Protein AF-A0A2K1ERD3-F1 (afdb_monomer)

Foldseek 3Di:
DQPDDPQQDAQLVVDDPVVVVVLVVVCVVCVPDPVSVLVNVSNRHGLQRDDPVNLLVCLVVVHPVLSSLVSLLVVCVVVVHQFDDVDQSLSSLQSVLVDDLVSLLSCLVSLVVNLCSCPVVVCLVVCVVGDDPVSSVSSVVSNVSSVVSSVDDD

pLDDT: mean 92.22, std 9.51, range [34.19, 97.94]

Radius of gyration: 16.67 Å; Cα contacts (8 Å, |Δi|>4): 135; chains: 1; bounding box: 36×40×40 Å

Secondary structure (DSSP, 8-state):
------TTSBGGGGS-HHHHHHHHHHHHH-TT-HHHHHHHHHHHSBGGG--HHHHHHHHHTTSSHHHHHHHHHHHHHHHT----SSS-HHHHHHHHHHS-HHHHHHTHHHHHHHHHHHHHTTTTTT-TTT--HHHHHHHHHHHHHHHHHHHS--

Sequence (154 aa):
MLNVFDRTKKLSLFITKEAYEEAVQNAIDNPNSPLVKWYLDILDKTLENLENFDLIRCIRQNIFVEMVVFEIIQRILKDNNPFFAEIDTVELTEKLSSVDHKILEANKESLIKIISLIIDNDLINKSDIWLYEDEKDEYRTYINKINRKLKVGY

Nearest PDB structures (foldseek):
  4h6y-assembly2_B  TM=2.711E-01  e=9.391E+00  Homo sapiens

Solvent-accessible surface area (backbone atoms only — not comparable to full-atom values): 8883 Å² total; per-residue (Å²): 131,75,85,75,74,69,45,83,45,38,46,53,78,78,50,54,70,66,60,50,52,50,53,53,50,51,31,69,78,37,76,81,40,69,66,48,52,49,52,58,53,51,32,72,29,22,62,76,69,51,49,70,63,52,45,50,47,27,53,77,70,70,41,65,44,66,60,39,54,51,47,53,52,52,51,27,63,72,68,74,40,93,71,51,90,90,42,64,44,50,60,49,40,46,52,60,43,66,53,59,60,69,60,52,55,67,42,37,73,63,50,52,53,52,51,47,55,39,61,80,66,45,40,66,84,70,26,74,93,79,40,56,82,74,47,39,57,53,39,51,52,25,54,50,47,40,53,47,51,66,71,54,81,125

Mean predicted aligned error: 4.04 Å

Structure (mmCIF, N/CA/C/O backbone):
data_AF-A0A2K1ERD3-F1
#
_entry.id   AF-A0A2K1ERD3-F1
#
loop_
_atom_site.group_PDB
_atom_site.id
_atom_site.type_symbol
_atom_site.label_atom_id
_atom_site.label_alt_id
_atom_site.label_comp_id
_atom_site.label_asym_id
_atom_site.label_entity_id
_atom_site.label_seq_id
_atom_site.pdbx_PDB_ins_code
_atom_site.Cartn_x
_atom_site.Cartn_y
_atom_site.Cartn_z
_atom_site.occupancy
_atom_site.B_iso_or_equiv
_atom_site.auth_seq_id
_atom_site.auth_comp_id
_atom_site.auth_asym_id
_atom_site.auth_atom_id
_atom_site.pdbx_PDB_model_num
ATOM 1 N N . MET A 1 1 ? 0.664 21.382 -4.407 1.00 34.19 1 MET A N 1
ATOM 2 C CA . MET A 1 1 ? 0.067 20.845 -5.646 1.00 34.19 1 MET A CA 1
ATOM 3 C C . MET A 1 1 ? 0.051 19.336 -5.458 1.00 34.19 1 MET A C 1
ATOM 5 O O . MET A 1 1 ? 1.127 18.775 -5.309 1.00 34.19 1 MET A O 1
ATOM 9 N N . LEU A 1 2 ? -1.122 18.716 -5.281 1.00 45.66 2 LEU A N 1
ATOM 10 C CA . LEU A 1 2 ? -1.229 17.254 -5.177 1.00 45.66 2 LEU A CA 1
ATOM 11 C C . LEU A 1 2 ? -0.737 16.677 -6.508 1.00 45.66 2 LEU A C 1
ATOM 13 O O . LEU A 1 2 ? -1.332 16.974 -7.543 1.00 45.66 2 LEU A O 1
ATOM 17 N N . ASN A 1 3 ? 0.357 15.917 -6.500 1.00 53.78 3 ASN A N 1
ATOM 18 C CA . ASN A 1 3 ? 0.754 15.136 -7.667 1.00 53.78 3 ASN A CA 1
ATOM 19 C C . ASN A 1 3 ? -0.296 14.038 -7.844 1.00 53.78 3 ASN A C 1
ATOM 21 O O . ASN A 1 3 ? -0.229 12.986 -7.218 1.00 53.78 3 ASN A O 1
ATOM 25 N N . VAL A 1 4 ? -1.322 14.323 -8.641 1.00 73.56 4 VAL A N 1
ATOM 26 C CA . VAL A 1 4 ? -2.315 13.326 -9.025 1.00 73.56 4 VAL A CA 1
ATOM 27 C C . VAL A 1 4 ? -1.657 12.455 -10.084 1.00 73.56 4 VAL A C 1
ATOM 29 O O . VAL A 1 4 ? -1.431 12.902 -11.209 1.00 73.56 4 VAL A O 1
ATOM 32 N N . PHE A 1 5 ? -1.297 11.229 -9.713 1.00 85.56 5 PHE A N 1
ATOM 33 C CA . PHE A 1 5 ? -0.809 10.255 -10.680 1.00 85.56 5 PHE A CA 1
ATOM 34 C C . PHE A 1 5 ? -1.940 9.879 -11.640 1.00 85.56 5 PHE A C 1
ATOM 36 O O . PHE A 1 5 ? -3.079 9.662 -11.223 1.00 85.56 5 PHE A O 1
ATOM 43 N N . ASP A 1 6 ? -1.625 9.788 -12.930 1.00 89.38 6 ASP A N 1
ATOM 44 C CA . ASP A 1 6 ? -2.554 9.248 -13.918 1.00 89.38 6 ASP A CA 1
ATOM 45 C C . ASP A 1 6 ? -2.655 7.733 -13.727 1.00 89.38 6 ASP A C 1
ATOM 47 O O . ASP A 1 6 ? -1.763 6.972 -14.109 1.00 89.38 6 ASP A O 1
ATOM 51 N N . ARG A 1 7 ? -3.754 7.311 -13.102 1.00 93.12 7 ARG A N 1
ATOM 52 C CA . ARG A 1 7 ? -3.983 5.926 -12.675 1.00 93.12 7 ARG A CA 1
ATOM 53 C C . ARG A 1 7 ? -4.192 4.960 -13.836 1.00 93.12 7 ARG A C 1
ATOM 55 O O . ARG A 1 7 ? -4.106 3.756 -13.621 1.00 93.12 7 ARG A O 1
ATOM 62 N N . THR A 1 8 ? -4.432 5.487 -15.036 1.00 93.31 8 THR A N 1
ATOM 63 C CA . THR A 1 8 ? -4.726 4.720 -16.255 1.00 93.31 8 THR A CA 1
ATOM 64 C C . THR A 1 8 ? -3.481 4.446 -17.099 1.00 93.31 8 THR A C 1
ATOM 66 O O . THR A 1 8 ? -3.524 3.670 -18.053 1.00 93.31 8 THR A O 1
ATOM 69 N N . LYS A 1 9 ? -2.340 5.056 -16.754 1.00 94.50 9 LYS A N 1
ATOM 70 C CA . LYS A 1 9 ? -1.064 4.799 -17.428 1.00 94.50 9 LYS A CA 1
ATOM 71 C C . LYS A 1 9 ? -0.382 3.564 -16.860 1.00 94.50 9 LYS A C 1
ATOM 73 O O . LYS A 1 9 ? -0.388 3.336 -15.651 1.00 94.50 9 LYS A O 1
ATOM 78 N N . LYS A 1 10 ? 0.246 2.793 -17.751 1.00 96.62 10 LYS A N 1
ATOM 79 C CA . LYS A 1 10 ? 1.079 1.648 -17.372 1.00 96.62 10 LYS A CA 1
ATOM 80 C C . LYS A 1 10 ? 2.274 2.105 -16.540 1.00 96.62 10 LYS A C 1
ATOM 82 O O . LYS A 1 10 ? 2.858 3.146 -16.845 1.00 96.62 10 LYS A O 1
ATOM 87 N N . LEU A 1 11 ? 2.675 1.311 -15.548 1.00 96.38 11 LEU A N 1
ATOM 88 C CA . LEU A 1 11 ? 3.823 1.619 -14.687 1.00 96.38 11 LEU A CA 1
ATOM 89 C C . LEU A 1 11 ? 5.137 1.758 -15.469 1.00 96.38 11 LEU A C 1
ATOM 91 O O . LEU A 1 11 ? 5.965 2.600 -15.129 1.00 96.38 11 LEU A O 1
ATOM 95 N N . SER A 1 12 ? 5.296 1.016 -16.567 1.00 96.19 12 SER A N 1
ATOM 96 C CA . SER A 1 12 ? 6.426 1.160 -17.498 1.00 96.19 12 SER A CA 1
ATOM 97 C C . SER A 1 12 ? 6.606 2.576 -18.061 1.00 96.19 12 SER A C 1
ATOM 99 O O . SER A 1 12 ? 7.723 2.946 -18.406 1.00 96.19 12 SER A O 1
ATOM 101 N N . LEU A 1 13 ? 5.552 3.401 -18.113 1.00 95.62 13 LEU A N 1
ATOM 102 C CA . LEU A 1 13 ? 5.643 4.794 -18.574 1.00 95.62 13 LEU A CA 1
ATOM 103 C C . LEU A 1 13 ? 6.205 5.757 -17.516 1.00 95.62 13 LEU A C 1
ATOM 105 O O . LEU A 1 13 ? 6.446 6.923 -17.825 1.00 95.62 13 LEU A O 1
ATOM 109 N N . PHE A 1 14 ? 6.390 5.291 -16.280 1.00 94.31 14 PHE A N 1
ATOM 110 C CA . PHE A 1 14 ? 6.931 6.076 -15.167 1.00 94.31 14 PHE A CA 1
ATOM 111 C C . PHE A 1 14 ? 8.400 5.756 -14.870 1.00 94.31 14 PHE A C 1
ATOM 113 O O . PHE A 1 14 ? 8.972 6.321 -13.939 1.00 94.31 14 PHE A O 1
ATOM 120 N N . ILE A 1 15 ? 9.020 4.874 -15.656 1.00 95.06 15 ILE A N 1
ATOM 121 C CA . ILE A 1 15 ? 10.450 4.567 -15.582 1.00 95.06 15 ILE A CA 1
ATOM 122 C C . ILE A 1 15 ? 11.148 4.985 -16.875 1.00 95.06 15 ILE A C 1
ATOM 124 O O . ILE A 1 15 ? 10.507 5.218 -17.901 1.00 95.06 15 ILE A O 1
ATOM 128 N N . THR A 1 16 ? 12.473 5.111 -16.830 1.00 96.94 16 THR A N 1
ATOM 129 C CA . THR A 1 16 ? 13.240 5.406 -18.041 1.00 96.94 16 THR A CA 1
ATOM 130 C C . THR A 1 16 ? 13.285 4.189 -18.958 1.00 96.94 16 THR A C 1
ATOM 132 O O . THR A 1 16 ? 13.090 3.048 -18.527 1.00 96.94 16 THR A O 1
ATOM 135 N N . LYS A 1 17 ? 13.578 4.430 -20.237 1.00 96.31 17 LYS A N 1
ATOM 136 C CA . LYS A 1 17 ? 13.763 3.354 -21.210 1.00 96.31 17 LYS A CA 1
ATOM 137 C C . LYS A 1 17 ? 14.877 2.401 -20.768 1.00 96.31 17 LYS A C 1
ATOM 139 O O . LYS A 1 17 ? 14.701 1.193 -20.849 1.00 96.31 17 LYS A O 1
ATOM 144 N N . GLU A 1 18 ? 15.972 2.942 -20.244 1.00 97.62 18 GLU A N 1
ATOM 145 C CA . GLU A 1 18 ? 17.118 2.171 -19.761 1.00 97.62 18 GLU A CA 1
ATOM 146 C C . GLU A 1 18 ? 16.726 1.268 -18.583 1.00 97.62 18 GLU A C 1
ATOM 148 O O . GLU A 1 18 ? 17.063 0.089 -18.579 1.00 97.62 18 GLU A O 1
ATOM 153 N N . ALA A 1 19 ? 15.948 1.783 -17.622 1.00 96.44 19 ALA A N 1
ATOM 154 C CA . ALA A 1 19 ? 15.460 0.99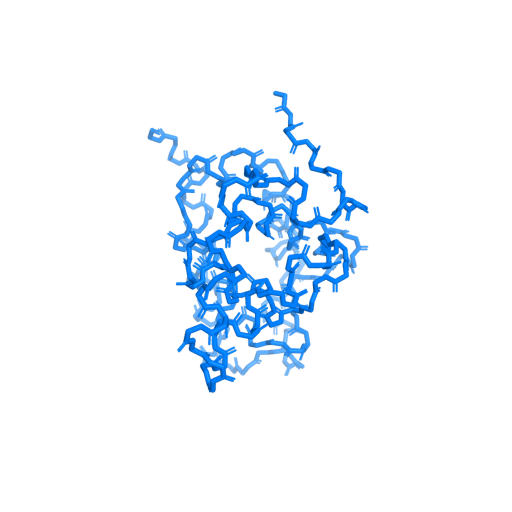4 -16.490 1.00 96.44 19 ALA A CA 1
ATOM 155 C C . ALA A 1 19 ? 14.501 -0.126 -16.932 1.00 96.44 19 ALA A C 1
ATOM 157 O O . ALA A 1 19 ? 14.496 -1.213 -16.352 1.00 96.44 19 ALA A O 1
ATOM 158 N N . TYR A 1 20 ? 13.689 0.122 -17.964 1.00 96.62 20 TYR A N 1
ATOM 159 C CA . TYR A 1 20 ? 12.835 -0.909 -18.552 1.00 96.62 20 TYR A CA 1
ATOM 160 C C . TYR A 1 20 ? 13.663 -1.994 -19.256 1.00 96.62 20 TYR A C 1
ATOM 162 O O . TYR A 1 20 ? 13.429 -3.181 -19.041 1.00 96.62 20 TYR A O 1
ATOM 170 N N . GLU A 1 21 ? 14.651 -1.605 -20.063 1.00 97.19 21 GLU A N 1
ATOM 171 C CA . GLU A 1 21 ? 15.556 -2.540 -20.744 1.00 97.19 21 GLU A CA 1
ATOM 172 C C . GLU A 1 21 ? 16.351 -3.391 -19.741 1.00 97.19 21 GLU A C 1
ATOM 174 O O . GLU A 1 21 ? 16.463 -4.604 -19.923 1.00 97.19 21 GLU A O 1
ATOM 179 N N . GLU A 1 22 ? 16.816 -2.798 -18.639 1.00 97.12 22 GLU A N 1
ATOM 180 C CA . GLU A 1 22 ? 17.463 -3.518 -17.537 1.00 97.12 22 GLU A CA 1
ATOM 181 C C . GLU A 1 22 ? 16.515 -4.532 -16.878 1.00 97.12 22 GLU A C 1
ATOM 183 O O . GLU A 1 22 ? 16.899 -5.678 -16.639 1.00 97.12 22 GLU A O 1
ATOM 188 N N . ALA A 1 23 ? 15.257 -4.152 -16.630 1.00 95.94 23 ALA A N 1
ATOM 189 C CA . ALA A 1 23 ? 14.252 -5.057 -16.074 1.00 95.94 23 ALA A CA 1
ATOM 190 C C . ALA A 1 23 ? 14.005 -6.272 -16.984 1.00 95.94 23 ALA A C 1
ATOM 192 O O . ALA A 1 23 ? 13.906 -7.405 -16.502 1.00 95.94 23 ALA A O 1
ATOM 193 N N . VAL A 1 24 ? 13.936 -6.041 -18.300 1.00 97.00 24 VAL A N 1
ATOM 194 C CA . VAL A 1 24 ? 13.778 -7.098 -19.307 1.00 97.00 24 VAL A CA 1
ATOM 195 C C . VAL A 1 24 ? 15.008 -8.003 -19.338 1.00 97.00 24 VAL A C 1
ATOM 197 O O . VAL A 1 24 ? 14.857 -9.224 -19.291 1.00 97.00 24 VAL A O 1
ATOM 200 N N . GLN A 1 25 ? 16.217 -7.435 -19.356 1.00 97.69 25 GLN A N 1
ATOM 201 C CA . GLN A 1 25 ? 17.452 -8.221 -19.352 1.00 97.69 25 GLN A CA 1
ATOM 202 C C . GLN A 1 25 ? 17.570 -9.073 -18.082 1.00 97.69 25 GLN A C 1
ATOM 204 O O . GLN A 1 25 ? 17.848 -10.267 -18.163 1.00 97.69 25 GLN A O 1
ATOM 209 N N . ASN A 1 26 ? 17.248 -8.508 -16.917 1.00 96.56 26 ASN A N 1
ATOM 210 C CA . ASN A 1 26 ? 17.243 -9.242 -15.655 1.00 96.56 26 ASN A CA 1
ATOM 211 C C . ASN A 1 26 ? 16.270 -10.436 -15.683 1.00 96.56 26 ASN A C 1
ATOM 213 O O . ASN A 1 26 ? 16.566 -11.493 -15.130 1.00 96.56 26 ASN A O 1
ATOM 217 N N . ALA A 1 27 ? 15.121 -10.306 -16.352 1.00 96.00 27 ALA A N 1
ATOM 218 C CA . ALA A 1 27 ? 14.178 -11.412 -16.518 1.00 96.00 27 ALA A CA 1
ATOM 219 C C . ALA A 1 27 ? 14.674 -12.508 -17.461 1.00 96.00 27 ALA A C 1
ATOM 221 O O . ALA A 1 27 ? 14.383 -13.681 -17.223 1.00 96.00 27 ALA A O 1
ATOM 222 N N . ILE A 1 28 ? 15.430 -12.137 -18.497 1.00 96.69 28 ILE A N 1
ATOM 223 C CA . ILE A 1 28 ? 16.104 -13.088 -19.388 1.00 96.69 28 ILE A CA 1
ATOM 224 C C . ILE A 1 28 ? 17.180 -13.859 -18.618 1.00 96.69 28 ILE A C 1
ATOM 226 O O . ILE A 1 28 ? 17.242 -15.083 -18.727 1.00 96.69 28 ILE A O 1
ATOM 230 N N . ASP A 1 29 ? 17.979 -13.162 -17.809 1.00 97.94 29 ASP A N 1
ATOM 231 C CA . ASP A 1 29 ? 19.079 -13.756 -17.043 1.00 97.94 29 ASP A CA 1
ATOM 232 C C . ASP A 1 29 ? 18.574 -14.595 -15.855 1.00 97.94 29 ASP A C 1
ATOM 234 O O . ASP A 1 29 ? 19.190 -15.592 -15.476 1.00 97.94 29 ASP A O 1
ATOM 238 N N . ASN A 1 30 ? 17.416 -14.233 -15.289 1.00 96.81 30 ASN A N 1
ATOM 239 C CA . ASN A 1 30 ? 16.819 -14.876 -14.116 1.00 96.81 30 ASN A CA 1
ATOM 240 C C . ASN A 1 30 ? 15.393 -15.396 -14.389 1.00 96.81 30 ASN A C 1
ATOM 242 O O . ASN A 1 30 ? 14.454 -15.056 -13.654 1.00 96.81 30 ASN A O 1
ATOM 246 N N . PRO A 1 31 ? 15.197 -16.298 -15.370 1.00 94.31 31 PRO A N 1
ATOM 247 C CA . PRO A 1 31 ? 13.873 -16.689 -15.862 1.00 94.31 31 PRO A CA 1
ATOM 248 C C . PRO A 1 31 ? 13.059 -17.501 -14.849 1.00 94.31 31 PRO A C 1
ATOM 250 O O . P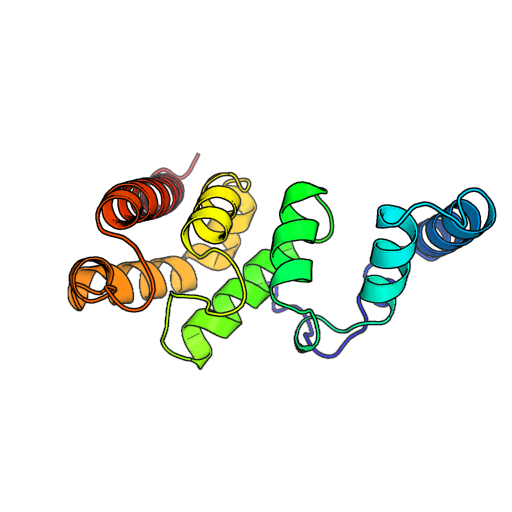RO A 1 31 ? 11.868 -17.734 -15.046 1.00 94.31 31 PRO A O 1
ATOM 253 N N . ASN A 1 32 ? 13.674 -17.954 -13.757 1.00 96.19 32 ASN A N 1
ATOM 254 C CA . ASN A 1 32 ? 13.004 -18.695 -12.691 1.00 96.19 32 ASN A CA 1
ATOM 255 C C . ASN A 1 32 ? 12.732 -17.848 -11.445 1.00 96.19 32 ASN A C 1
ATOM 257 O O . ASN A 1 32 ? 12.086 -18.346 -10.529 1.00 96.19 32 ASN A O 1
ATOM 261 N N . SER A 1 33 ? 13.172 -16.585 -11.404 1.00 97.12 33 SER A N 1
ATOM 262 C CA . SER A 1 33 ? 12.948 -15.714 -10.249 1.00 97.12 33 SER A CA 1
ATOM 263 C C . SER A 1 33 ? 11.496 -15.218 -10.209 1.00 97.12 33 SER A C 1
ATOM 265 O O . SER A 1 33 ? 11.084 -14.457 -11.092 1.00 97.12 33 SER A O 1
ATOM 267 N N . PRO A 1 34 ? 10.698 -15.583 -9.183 1.00 96.38 34 PRO A N 1
ATOM 268 C CA . PRO A 1 34 ? 9.314 -15.122 -9.077 1.00 96.38 34 PRO A CA 1
ATOM 269 C C . PRO A 1 34 ? 9.207 -13.607 -8.886 1.00 96.38 34 PRO A C 1
ATOM 271 O O . PRO A 1 34 ? 8.227 -13.003 -9.308 1.00 96.38 34 PRO A O 1
ATOM 274 N N . LEU A 1 35 ? 10.201 -12.984 -8.241 1.00 96.38 35 LEU A N 1
ATOM 275 C CA . LEU A 1 35 ? 10.229 -11.535 -8.034 1.00 96.38 35 LEU A CA 1
ATOM 276 C C . LEU A 1 35 ? 10.474 -10.784 -9.343 1.00 96.38 35 LEU A C 1
ATOM 278 O O . LEU A 1 35 ? 9.815 -9.780 -9.589 1.00 96.38 35 LEU A O 1
ATOM 282 N N . VAL A 1 36 ? 11.366 -11.292 -10.193 1.00 96.44 36 VAL A N 1
ATOM 283 C CA . VAL A 1 36 ? 11.654 -10.664 -11.488 1.00 96.44 36 VAL A CA 1
ATOM 284 C C . VAL A 1 36 ? 10.467 -10.812 -12.442 1.00 96.44 36 VAL A C 1
ATOM 286 O O . VAL A 1 36 ? 10.073 -9.840 -13.079 1.00 96.44 36 VAL A O 1
ATOM 289 N N . LYS A 1 37 ? 9.826 -11.991 -12.469 1.00 96.38 37 LYS A N 1
ATOM 290 C CA . LYS A 1 37 ? 8.572 -12.204 -13.215 1.00 96.38 37 LYS A CA 1
ATOM 291 C C . LYS A 1 37 ? 7.467 -11.253 -12.769 1.00 96.38 37 LYS A C 1
ATOM 293 O O . LYS A 1 37 ? 6.832 -10.627 -13.606 1.00 96.38 37 LYS A O 1
ATOM 298 N N . TRP A 1 38 ? 7.268 -11.140 -11.457 1.00 97.69 38 TRP A N 1
ATOM 299 C CA . TRP A 1 38 ? 6.287 -10.224 -10.882 1.00 97.69 38 TRP A CA 1
ATOM 300 C C . TRP A 1 38 ? 6.578 -8.765 -11.243 1.00 97.69 38 TRP A C 1
ATOM 302 O O . TRP A 1 38 ? 5.663 -8.037 -11.604 1.00 97.69 38 TRP A O 1
ATOM 312 N N . TYR A 1 39 ? 7.844 -8.341 -11.187 1.00 97.69 39 TYR A N 1
ATOM 313 C CA . TYR A 1 39 ? 8.197 -6.966 -11.522 1.00 97.69 39 TYR A CA 1
ATOM 314 C C . TYR A 1 39 ? 7.849 -6.630 -12.978 1.00 97.69 39 TYR A C 1
ATOM 316 O O . TYR A 1 39 ? 7.233 -5.600 -13.231 1.00 97.69 39 TYR A O 1
ATOM 324 N N . LEU A 1 40 ? 8.156 -7.517 -13.932 1.00 96.56 40 LEU A N 1
ATOM 325 C CA . LEU A 1 40 ? 7.746 -7.315 -15.326 1.00 96.56 40 LEU A CA 1
ATOM 326 C C . LEU A 1 40 ? 6.225 -7.310 -15.513 1.00 96.56 40 LEU A C 1
ATOM 328 O O . LEU A 1 40 ? 5.724 -6.512 -16.301 1.00 96.56 40 LEU A O 1
ATO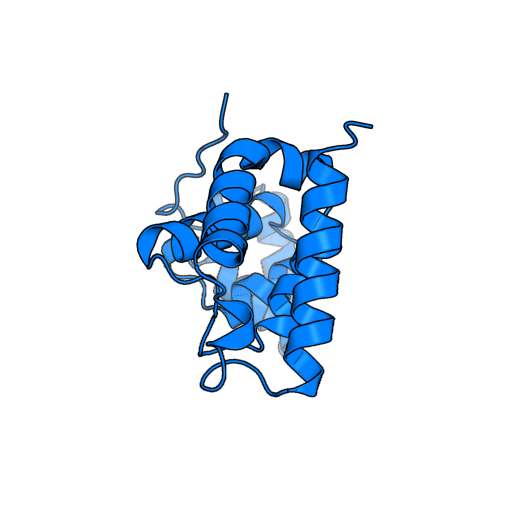M 332 N N . ASP A 1 41 ? 5.503 -8.166 -14.789 1.00 97.12 41 ASP A N 1
ATOM 333 C CA . ASP A 1 41 ? 4.039 -8.213 -14.832 1.00 97.12 41 ASP A CA 1
ATOM 334 C C . ASP A 1 41 ? 3.422 -6.873 -14.400 1.00 97.12 41 ASP A C 1
ATOM 336 O O . ASP A 1 41 ? 2.624 -6.288 -15.133 1.00 97.12 41 ASP A O 1
ATOM 340 N N . ILE A 1 42 ? 3.857 -6.310 -13.266 1.00 97.75 42 ILE A N 1
ATOM 341 C CA . ILE A 1 42 ? 3.308 -5.030 -12.795 1.00 97.75 42 ILE A CA 1
ATOM 342 C C . ILE A 1 42 ? 3.670 -3.854 -13.709 1.00 97.75 42 ILE A C 1
ATOM 344 O O . ILE A 1 42 ? 2.904 -2.896 -13.786 1.00 97.75 42 ILE A O 1
ATOM 348 N N . LEU A 1 43 ? 4.794 -3.909 -14.436 1.00 97.56 43 LEU A N 1
ATOM 349 C CA . LEU A 1 43 ? 5.175 -2.855 -15.384 1.00 97.56 43 LEU A CA 1
ATOM 350 C C . LEU A 1 43 ? 4.191 -2.728 -16.557 1.00 97.56 43 LEU A C 1
ATOM 352 O O . LEU A 1 43 ? 4.076 -1.642 -17.139 1.00 97.56 43 LEU A O 1
ATOM 356 N N . ASP A 1 44 ? 3.471 -3.804 -16.889 1.00 96.62 44 ASP A N 1
ATOM 357 C CA . ASP A 1 44 ? 2.421 -3.786 -17.910 1.00 96.62 44 ASP A CA 1
ATOM 358 C C . ASP A 1 44 ? 1.040 -3.382 -17.360 1.00 96.62 44 ASP A C 1
ATOM 360 O O . ASP A 1 44 ? 0.137 -3.049 -18.133 1.00 96.62 44 ASP A O 1
ATOM 364 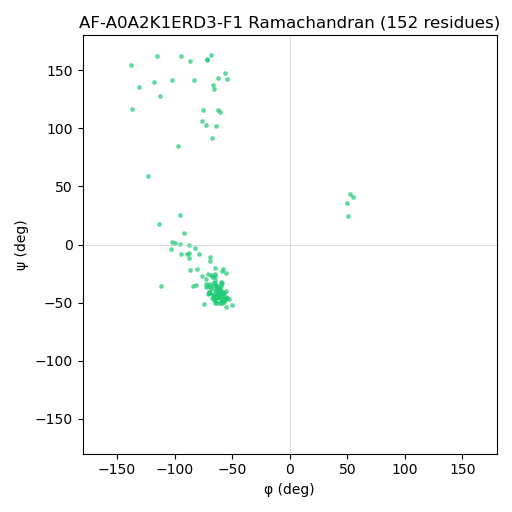N N . LYS A 1 45 ? 0.886 -3.338 -16.030 1.00 97.88 45 LYS A N 1
ATOM 365 C CA . LYS A 1 45 ? -0.338 -2.913 -15.338 1.00 97.88 45 LYS A CA 1
ATOM 366 C C . LYS A 1 45 ? -0.387 -1.399 -15.133 1.00 97.88 45 LYS A C 1
ATOM 368 O O . LYS A 1 45 ? 0.625 -0.697 -15.119 1.00 97.88 45 LYS A O 1
ATOM 373 N N . THR A 1 46 ? -1.602 -0.898 -14.954 1.00 97.19 46 THR A N 1
ATOM 374 C CA . THR A 1 46 ? -1.898 0.471 -14.509 1.00 97.19 46 THR A CA 1
ATOM 375 C C . THR A 1 46 ? -2.092 0.484 -12.989 1.00 97.19 46 THR A C 1
ATOM 377 O O . THR A 1 46 ? -2.345 -0.569 -12.404 1.00 97.19 46 THR A O 1
ATOM 380 N N . LEU A 1 47 ? -2.008 1.648 -12.327 1.00 94.94 47 LEU A N 1
ATOM 381 C CA . LEU A 1 47 ? -2.189 1.726 -10.864 1.00 94.94 47 LEU A CA 1
ATOM 382 C C . LEU A 1 47 ? -3.549 1.187 -10.406 1.00 94.94 47 LEU A C 1
ATOM 384 O O . LEU A 1 47 ? -3.631 0.461 -9.418 1.00 94.94 47 LEU A O 1
ATOM 388 N N . GLU A 1 48 ? -4.615 1.510 -11.139 1.00 94.50 48 GLU A N 1
ATOM 389 C CA . GLU A 1 48 ? -5.964 1.025 -10.824 1.00 94.50 48 GLU A CA 1
ATOM 390 C C . GLU A 1 48 ? -6.102 -0.499 -10.964 1.00 94.50 48 GLU A C 1
ATOM 392 O O . GLU A 1 48 ? -6.906 -1.097 -10.256 1.00 94.50 48 GLU A O 1
ATOM 397 N N . ASN A 1 49 ? -5.286 -1.121 -11.821 1.00 96.25 49 ASN A N 1
ATOM 398 C CA . ASN A 1 49 ? -5.312 -2.558 -12.093 1.00 96.25 49 ASN A CA 1
ATOM 399 C C . ASN A 1 49 ? -4.293 -3.353 -11.263 1.00 96.25 49 ASN A C 1
ATOM 401 O O . ASN A 1 49 ? -4.207 -4.568 -11.420 1.00 96.25 49 ASN A O 1
ATOM 405 N N . LEU A 1 50 ? -3.516 -2.700 -10.392 1.00 95.69 50 LEU A N 1
ATOM 406 C CA . LEU A 1 50 ? -2.671 -3.414 -9.438 1.00 95.69 50 LEU A CA 1
ATOM 407 C C . LEU A 1 50 ? -3.539 -4.181 -8.441 1.00 95.69 50 LEU A C 1
ATOM 409 O O . LEU A 1 50 ? -4.481 -3.635 -7.860 1.00 95.69 50 LEU A O 1
ATOM 413 N N . GLU A 1 51 ? -3.193 -5.434 -8.187 1.00 93.62 51 GLU A N 1
ATOM 414 C CA . GLU A 1 51 ? -3.837 -6.196 -7.124 1.00 93.62 51 GLU A CA 1
ATOM 415 C C . GLU A 1 51 ? -3.388 -5.672 -5.756 1.00 93.62 51 GLU A C 1
ATOM 417 O O . GLU A 1 51 ? -2.329 -5.055 -5.613 1.00 93.62 51 GLU A O 1
ATOM 422 N N . ASN A 1 52 ? -4.167 -5.939 -4.711 1.00 90.25 52 ASN A N 1
ATOM 423 C CA . ASN A 1 52 ? -3.801 -5.515 -3.360 1.00 90.25 52 ASN A CA 1
ATOM 424 C C . ASN A 1 52 ? -2.437 -6.091 -2.917 1.00 90.25 52 ASN A C 1
ATOM 426 O O . ASN A 1 52 ? -1.652 -5.410 -2.251 1.00 90.25 52 ASN A O 1
ATOM 430 N N . PHE A 1 53 ? -2.106 -7.308 -3.365 1.00 91.81 53 PHE A N 1
ATOM 431 C CA . PHE A 1 53 ? -0.788 -7.911 -3.157 1.00 91.81 53 PHE A CA 1
ATOM 432 C C . PHE A 1 53 ? 0.340 -7.136 -3.861 1.00 91.81 53 PHE A C 1
ATOM 434 O O . PHE A 1 53 ? 1.415 -6.960 -3.278 1.00 91.81 53 PHE A O 1
ATOM 441 N N . ASP A 1 54 ? 0.097 -6.625 -5.074 1.00 95.25 54 ASP A N 1
ATOM 442 C CA . ASP A 1 54 ? 1.064 -5.806 -5.813 1.00 95.25 54 ASP A CA 1
ATOM 443 C C . ASP A 1 54 ? 1.381 -4.518 -5.041 1.00 95.25 54 ASP A C 1
ATOM 445 O O . ASP A 1 54 ? 2.551 -4.167 -4.882 1.00 95.25 54 ASP A O 1
ATOM 449 N N . LEU A 1 55 ? 0.357 -3.857 -4.484 1.00 94.06 55 LEU A N 1
ATOM 450 C CA . LEU A 1 55 ? 0.510 -2.623 -3.702 1.00 94.06 55 LEU A CA 1
ATOM 451 C C . LEU A 1 55 ? 1.423 -2.826 -2.485 1.00 94.06 55 LEU A C 1
ATOM 453 O O . LEU A 1 55 ? 2.387 -2.079 -2.299 1.00 94.06 55 LEU A O 1
ATOM 457 N N . ILE A 1 56 ? 1.165 -3.867 -1.683 1.00 93.31 56 ILE A N 1
ATOM 458 C CA . ILE A 1 56 ? 2.012 -4.205 -0.530 1.00 93.31 56 ILE A CA 1
ATOM 459 C C . ILE A 1 56 ? 3.436 -4.520 -0.988 1.00 93.31 56 ILE A C 1
ATOM 461 O O . ILE A 1 56 ? 4.413 -4.070 -0.379 1.00 93.31 56 ILE A O 1
ATOM 465 N N . ARG A 1 57 ? 3.576 -5.337 -2.036 1.00 94.81 57 ARG A N 1
ATOM 466 C CA . ARG A 1 57 ? 4.885 -5.811 -2.481 1.00 94.81 57 ARG A CA 1
ATOM 467 C C . ARG A 1 57 ? 5.733 -4.675 -3.044 1.00 94.81 57 ARG A C 1
ATOM 469 O O . ARG A 1 57 ? 6.923 -4.641 -2.744 1.00 94.81 57 ARG A O 1
ATOM 476 N N . CYS A 1 58 ? 5.133 -3.706 -3.733 1.00 96.31 58 CYS A N 1
ATOM 477 C CA . CYS A 1 58 ? 5.798 -2.467 -4.135 1.00 96.31 58 CYS A CA 1
ATOM 478 C C . CYS A 1 58 ? 6.405 -1.724 -2.936 1.00 96.31 58 CYS A C 1
ATOM 480 O O . CYS A 1 58 ? 7.581 -1.358 -2.977 1.00 96.31 58 CYS A O 1
ATOM 482 N N . ILE A 1 59 ? 5.664 -1.596 -1.826 1.00 95.56 59 ILE A N 1
ATOM 483 C CA . ILE A 1 59 ? 6.193 -0.973 -0.601 1.00 95.56 59 ILE A CA 1
ATOM 484 C C . ILE A 1 59 ? 7.355 -1.797 -0.025 1.00 95.56 59 ILE A C 1
ATOM 486 O O . ILE A 1 59 ? 8.399 -1.231 0.293 1.00 95.56 59 ILE A O 1
ATOM 490 N N . ARG A 1 60 ? 7.227 -3.132 0.062 1.00 93.75 60 ARG A N 1
ATOM 491 C CA . ARG A 1 60 ? 8.302 -4.006 0.583 1.00 93.75 60 ARG A CA 1
ATOM 492 C C . ARG A 1 60 ? 9.582 -3.948 -0.253 1.00 93.75 60 ARG A C 1
ATOM 494 O O . ARG A 1 60 ? 10.668 -4.040 0.307 1.00 93.75 60 ARG A O 1
ATOM 501 N N . GLN A 1 61 ? 9.454 -3.831 -1.573 1.00 95.38 61 GLN A N 1
ATOM 502 C CA . GLN A 1 61 ? 10.585 -3.761 -2.506 1.00 95.38 61 GLN A CA 1
ATOM 503 C C . GLN A 1 61 ? 11.101 -2.330 -2.714 1.00 95.38 61 GLN A C 1
ATOM 505 O O . GLN A 1 61 ? 12.061 -2.137 -3.453 1.00 95.38 61 GLN A O 1
ATOM 510 N N . ASN A 1 62 ? 10.488 -1.334 -2.063 1.00 95.38 62 ASN A N 1
ATOM 511 C CA . ASN A 1 62 ? 10.805 0.082 -2.222 1.00 95.38 62 ASN A CA 1
ATOM 512 C C . ASN A 1 62 ? 10.743 0.560 -3.690 1.00 95.38 62 ASN A C 1
ATOM 514 O O . ASN A 1 62 ? 11.583 1.339 -4.139 1.00 95.38 62 ASN A O 1
ATOM 518 N N . ILE A 1 63 ? 9.738 0.094 -4.439 1.00 95.06 63 ILE A N 1
ATOM 519 C CA . ILE A 1 63 ? 9.481 0.494 -5.830 1.00 95.06 63 ILE A CA 1
ATOM 520 C C . ILE A 1 63 ? 8.113 1.162 -5.942 1.00 95.06 63 ILE A C 1
ATOM 522 O O . ILE A 1 63 ? 7.158 0.743 -5.292 1.00 95.06 63 ILE A O 1
ATOM 526 N N . PHE A 1 64 ? 8.017 2.224 -6.747 1.00 96.19 64 PHE A N 1
ATOM 527 C CA . PHE A 1 64 ? 6.775 2.978 -6.980 1.00 96.19 64 PHE A CA 1
ATOM 528 C C . PHE A 1 64 ? 6.029 3.417 -5.702 1.00 96.19 64 PHE A C 1
ATOM 530 O O . PHE A 1 64 ? 4.820 3.637 -5.745 1.00 96.19 64 PHE A O 1
ATOM 537 N N . VAL A 1 65 ? 6.729 3.558 -4.566 1.00 96.19 65 VAL A N 1
ATOM 538 C CA . VAL A 1 65 ? 6.128 3.723 -3.226 1.00 96.19 65 VAL A CA 1
ATOM 539 C C . VAL A 1 65 ? 5.146 4.893 -3.184 1.00 96.19 65 VAL A C 1
ATOM 541 O O . VAL A 1 65 ? 4.027 4.738 -2.708 1.00 96.19 65 VAL A O 1
ATOM 544 N N . GLU A 1 66 ? 5.525 6.047 -3.734 1.00 95.81 66 GLU A N 1
ATOM 545 C CA . GLU A 1 66 ? 4.652 7.227 -3.793 1.00 95.81 66 GLU A CA 1
ATOM 546 C C . GLU A 1 66 ? 3.343 6.953 -4.539 1.00 95.81 66 GLU A C 1
ATOM 548 O O . GLU A 1 66 ? 2.266 7.345 -4.085 1.00 95.81 66 GLU A O 1
ATOM 553 N N . MET A 1 67 ? 3.433 6.242 -5.663 1.00 95.69 67 MET A N 1
ATOM 554 C CA . MET A 1 67 ? 2.295 5.937 -6.523 1.00 95.69 67 MET A CA 1
ATOM 555 C C . MET A 1 67 ? 1.358 4.917 -5.877 1.00 95.69 67 MET A C 1
ATOM 557 O O . MET A 1 67 ? 0.141 5.093 -5.915 1.00 95.69 67 MET A O 1
ATOM 561 N N . VAL A 1 68 ? 1.906 3.870 -5.250 1.00 95.81 68 VAL A N 1
ATOM 562 C CA . VAL A 1 68 ? 1.081 2.847 -4.590 1.00 95.81 68 VAL A CA 1
ATOM 563 C C . VAL A 1 68 ? 0.461 3.361 -3.294 1.00 95.81 68 VAL A C 1
ATOM 565 O O . VAL A 1 68 ? -0.686 3.032 -3.019 1.00 95.81 68 VAL A O 1
ATOM 568 N N . VAL A 1 69 ? 1.143 4.228 -2.536 1.00 96.00 69 VAL A N 1
ATOM 569 C C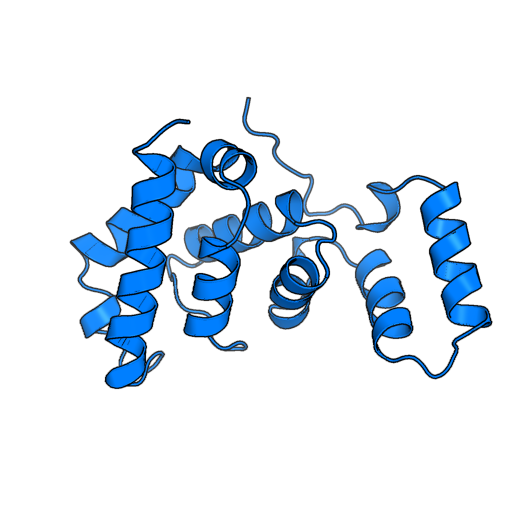A . VAL A 1 69 ? 0.546 4.905 -1.368 1.00 96.00 69 VAL A CA 1
ATOM 570 C C . VAL A 1 69 ? -0.627 5.777 -1.801 1.00 96.00 69 VAL A C 1
ATOM 572 O O . VAL A 1 69 ? -1.692 5.718 -1.188 1.00 96.00 69 VAL A O 1
ATOM 575 N N . PHE A 1 70 ? -0.456 6.548 -2.879 1.00 95.25 70 PHE A N 1
ATOM 576 C CA . PHE A 1 70 ? -1.550 7.316 -3.464 1.00 95.25 70 PHE A CA 1
ATOM 577 C C . PHE A 1 70 ? -2.724 6.406 -3.853 1.00 95.25 70 PHE A C 1
ATOM 579 O O . PHE A 1 70 ? -3.856 6.682 -3.460 1.00 95.25 70 PHE A O 1
ATOM 586 N N . GLU A 1 71 ? -2.469 5.305 -4.565 1.00 95.31 71 GLU A N 1
ATOM 587 C CA . GLU A 1 71 ? -3.517 4.371 -4.993 1.00 95.31 71 GLU A CA 1
ATOM 588 C C . GLU A 1 71 ? -4.257 3.731 -3.809 1.00 95.31 71 GLU A C 1
ATOM 590 O O . GLU A 1 71 ? -5.487 3.699 -3.811 1.00 95.31 71 GLU A O 1
ATOM 595 N N . ILE A 1 72 ? -3.542 3.294 -2.766 1.00 95.19 72 ILE A N 1
ATOM 596 C CA . ILE A 1 72 ? -4.144 2.743 -1.541 1.00 95.19 72 ILE A CA 1
ATOM 597 C C . ILE A 1 72 ? -5.120 3.751 -0.922 1.00 95.19 72 ILE A C 1
ATOM 599 O O . ILE A 1 72 ? -6.257 3.409 -0.598 1.00 95.19 72 ILE A O 1
ATOM 603 N N . ILE A 1 73 ? -4.706 5.015 -0.812 1.00 95.12 73 ILE A N 1
ATOM 604 C CA . ILE A 1 73 ? -5.542 6.096 -0.282 1.00 95.12 73 ILE A CA 1
ATOM 605 C C . ILE A 1 73 ? -6.775 6.322 -1.163 1.00 95.12 73 ILE A C 1
ATOM 607 O O . ILE A 1 73 ? -7.875 6.488 -0.636 1.00 95.12 73 ILE A O 1
ATOM 611 N N . GLN A 1 74 ? -6.619 6.309 -2.492 1.00 94.38 74 GLN A N 1
ATOM 612 C CA . GLN A 1 74 ? -7.753 6.451 -3.411 1.00 94.38 74 GLN A CA 1
ATOM 613 C C . GLN A 1 74 ? -8.763 5.309 -3.254 1.00 94.38 74 GLN A C 1
ATOM 615 O O . GLN A 1 74 ? -9.964 5.574 -3.273 1.00 94.38 74 GLN A O 1
ATOM 620 N N . ARG A 1 75 ? -8.307 4.064 -3.066 1.00 93.81 75 ARG A N 1
ATOM 621 C CA . ARG A 1 75 ? -9.190 2.905 -2.840 1.00 93.81 75 ARG A CA 1
ATOM 622 C C . ARG A 1 75 ? -9.979 3.042 -1.542 1.00 93.81 75 ARG A C 1
ATOM 624 O O . ARG A 1 75 ? -11.203 2.980 -1.580 1.00 93.81 75 ARG A O 1
ATOM 631 N N . ILE A 1 76 ? -9.301 3.357 -0.436 1.00 94.62 76 ILE A N 1
ATOM 632 C CA . ILE A 1 76 ? -9.957 3.561 0.867 1.00 94.62 76 ILE A CA 1
ATOM 633 C C . ILE A 1 76 ? -11.032 4.649 0.777 1.00 94.62 76 ILE A C 1
ATOM 635 O O . ILE A 1 76 ? -12.146 4.467 1.266 1.00 94.62 76 ILE A O 1
ATOM 639 N N . LEU A 1 77 ? -10.710 5.787 0.152 1.00 93.75 77 LEU A N 1
ATOM 640 C CA . LEU A 1 77 ? -11.647 6.904 0.022 1.00 93.75 77 LEU A CA 1
ATOM 641 C C . LEU A 1 77 ? -12.823 6.584 -0.904 1.00 93.75 77 LEU A C 1
ATOM 643 O O . LEU A 1 77 ? -13.940 7.014 -0.626 1.00 93.75 77 LEU A O 1
ATOM 647 N N . LYS A 1 78 ? -12.582 5.852 -1.996 1.00 93.12 78 LYS A N 1
ATOM 648 C CA . LYS A 1 78 ? -13.626 5.440 -2.941 1.00 93.12 78 LYS A CA 1
ATOM 649 C C . LYS A 1 78 ? -14.626 4.491 -2.284 1.00 93.12 78 LYS A C 1
ATOM 651 O O . LYS A 1 78 ? -15.829 4.688 -2.438 1.00 93.12 78 LYS A O 1
ATOM 656 N N . ASP A 1 79 ? -14.127 3.498 -1.557 1.00 92.06 79 ASP A N 1
ATOM 657 C CA . ASP A 1 79 ? -14.958 2.448 -0.964 1.00 92.06 79 ASP A CA 1
ATOM 658 C C . ASP A 1 79 ? -15.483 2.845 0.427 1.00 92.06 79 ASP A C 1
ATOM 660 O O . ASP A 1 79 ? -16.317 2.149 1.005 1.00 92.06 79 ASP A O 1
ATOM 664 N N . ASN A 1 80 ? -15.006 3.978 0.962 1.00 91.44 80 ASN A N 1
ATOM 665 C CA . ASN A 1 80 ? -15.250 4.442 2.327 1.00 91.44 80 ASN A CA 1
ATOM 666 C C . ASN A 1 80 ? -14.974 3.340 3.370 1.00 91.44 80 ASN A C 1
ATOM 668 O O . ASN A 1 80 ? -15.678 3.216 4.373 1.00 91.44 80 ASN A O 1
ATOM 672 N N . ASN A 1 81 ? -13.951 2.523 3.102 1.00 92.12 81 ASN A N 1
ATOM 673 C CA . ASN A 1 81 ? -13.572 1.364 3.895 1.00 92.12 81 ASN A CA 1
ATOM 674 C C . ASN A 1 81 ? -12.043 1.326 4.062 1.00 92.12 81 ASN A C 1
ATOM 676 O O . ASN A 1 81 ? -11.329 1.201 3.067 1.00 92.12 81 ASN A O 1
ATOM 680 N N . PRO A 1 82 ? -11.514 1.445 5.292 1.00 92.56 82 PRO A N 1
ATOM 681 C CA . PRO A 1 82 ? -10.077 1.395 5.548 1.00 92.56 82 PRO A CA 1
ATOM 682 C C . PRO A 1 82 ? -9.516 -0.035 5.631 1.00 92.56 82 PRO A C 1
ATOM 684 O O . PRO A 1 82 ? -8.307 -0.188 5.813 1.00 92.56 82 PRO A O 1
ATOM 687 N N . PHE A 1 83 ? -10.367 -1.062 5.528 1.00 92.38 83 PHE A N 1
ATOM 688 C CA . PHE A 1 83 ? -9.985 -2.470 5.595 1.00 92.38 83 PHE A CA 1
ATOM 689 C C . PHE A 1 83 ? -9.933 -3.108 4.202 1.00 92.38 83 PHE A C 1
ATOM 691 O O . PHE A 1 83 ? -10.778 -2.843 3.346 1.00 92.38 83 PHE A O 1
ATOM 698 N N . PHE A 1 84 ? -8.944 -3.972 3.986 1.00 85.81 84 PHE A N 1
ATOM 699 C CA . PHE A 1 84 ? -8.687 -4.673 2.731 1.00 85.81 84 PHE A CA 1
ATOM 700 C C . PHE A 1 84 ? -8.941 -6.174 2.908 1.00 85.81 84 PHE A C 1
ATOM 702 O O . PHE A 1 84 ? -8.406 -6.786 3.822 1.00 85.81 84 PHE A O 1
ATOM 709 N N . ALA A 1 85 ? -9.758 -6.768 2.031 1.00 73.38 85 ALA A N 1
ATOM 710 C CA . ALA A 1 85 ? -10.196 -8.168 2.161 1.00 73.38 85 ALA A CA 1
ATOM 711 C C . ALA A 1 85 ? -9.172 -9.185 1.651 1.00 73.38 85 ALA A C 1
ATOM 713 O O . ALA A 1 85 ? -9.074 -10.296 2.157 1.00 73.38 85 ALA A O 1
ATOM 714 N N . GLU A 1 86 ? -8.457 -8.819 0.591 1.00 78.56 86 GLU A N 1
ATOM 715 C CA . GLU A 1 86 ? -7.591 -9.736 -0.160 1.00 78.56 86 GLU A CA 1
ATOM 716 C C . GLU A 1 86 ? -6.165 -9.793 0.394 1.00 78.56 86 GLU A C 1
ATOM 718 O O . GLU A 1 86 ? -5.350 -10.601 -0.046 1.00 78.56 86 GLU A O 1
ATOM 723 N N . ILE A 1 87 ? -5.852 -8.905 1.334 1.00 82.38 87 ILE A N 1
ATOM 724 C CA . ILE A 1 87 ? -4.552 -8.779 1.979 1.00 82.38 87 ILE A CA 1
ATOM 725 C C . ILE A 1 87 ? -4.758 -8.553 3.466 1.00 82.38 87 ILE A C 1
ATOM 727 O O . ILE A 1 87 ? -5.768 -7.994 3.886 1.00 82.38 87 ILE A O 1
ATOM 731 N N . ASP A 1 88 ? -3.759 -8.935 4.247 1.00 84.56 88 ASP A N 1
ATOM 732 C CA . ASP A 1 88 ? -3.719 -8.605 5.660 1.00 84.56 88 ASP A CA 1
ATOM 733 C C . ASP A 1 88 ? -3.711 -7.072 5.829 1.00 84.56 88 ASP A C 1
ATOM 735 O O . ASP A 1 88 ? -2.790 -6.355 5.414 1.00 84.56 88 ASP A O 1
ATOM 739 N N . THR A 1 89 ? -4.802 -6.564 6.404 1.00 90.50 89 THR A N 1
ATOM 740 C CA . THR A 1 89 ? -5.006 -5.135 6.633 1.00 90.50 89 THR A CA 1
ATOM 741 C C . THR A 1 89 ? -4.021 -4.580 7.663 1.00 90.50 89 THR A C 1
ATOM 743 O O . THR A 1 89 ? -3.590 -3.423 7.546 1.00 90.50 89 THR A O 1
ATOM 746 N N . VAL A 1 90 ? -3.640 -5.386 8.656 1.00 93.31 90 VAL A N 1
ATOM 747 C CA . VAL A 1 90 ? -2.630 -5.014 9.647 1.00 93.31 90 VAL A CA 1
ATOM 748 C C . VAL A 1 90 ? -1.290 -4.867 8.953 1.00 93.31 90 VAL A C 1
ATOM 750 O O . VAL A 1 90 ? -0.663 -3.815 9.087 1.00 93.31 90 VAL A O 1
ATOM 753 N N . GLU A 1 91 ? -0.905 -5.838 8.122 1.00 92.25 91 GLU A N 1
ATOM 754 C CA . GLU A 1 91 ? 0.334 -5.763 7.345 1.00 92.25 91 GLU A CA 1
ATOM 755 C C . GLU A 1 91 ? 0.370 -4.518 6.445 1.00 92.25 91 GLU A C 1
ATOM 757 O O . GLU A 1 91 ? 1.360 -3.778 6.439 1.00 92.25 91 GLU A O 1
ATOM 762 N N . LEU A 1 92 ? -0.698 -4.246 5.688 1.00 92.00 92 LEU A N 1
ATOM 763 C CA . LEU A 1 92 ? -0.749 -3.059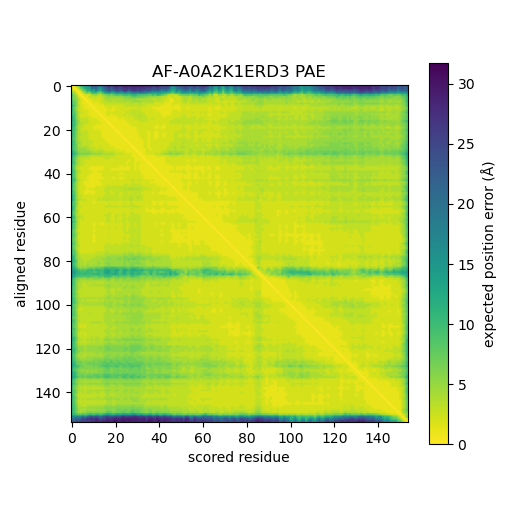 4.832 1.00 92.00 92 LEU A CA 1
ATOM 764 C C . LEU A 1 92 ? -0.511 -1.784 5.645 1.00 92.00 92 LEU A C 1
ATOM 766 O O . LEU A 1 92 ? 0.282 -0.922 5.255 1.00 92.00 92 LEU A O 1
ATOM 770 N N . THR A 1 93 ? -1.183 -1.677 6.789 1.00 94.06 93 THR A N 1
ATOM 771 C CA . THR A 1 93 ? -1.129 -0.491 7.647 1.00 94.06 93 THR A CA 1
ATOM 772 C C . THR A 1 93 ? 0.226 -0.369 8.338 1.00 94.06 93 THR A C 1
ATOM 774 O O . THR A 1 93 ? 0.763 0.739 8.440 1.00 94.06 93 THR A O 1
ATOM 777 N N . GLU A 1 94 ? 0.844 -1.487 8.727 1.00 95.25 94 GLU A N 1
ATOM 778 C CA . GLU A 1 94 ? 2.230 -1.540 9.186 1.00 95.25 94 GLU A CA 1
ATOM 779 C C . GLU A 1 94 ? 3.156 -0.941 8.124 1.00 95.25 94 GLU A C 1
ATOM 781 O O . GLU A 1 94 ? 3.915 -0.008 8.423 1.00 95.25 94 GLU A O 1
ATOM 786 N N . LYS A 1 95 ? 3.078 -1.432 6.879 1.00 93.81 95 LYS A N 1
ATOM 787 C CA . LYS A 1 95 ? 3.936 -0.967 5.783 1.00 93.81 95 LYS A CA 1
ATOM 788 C C . LYS A 1 95 ? 3.701 0.506 5.478 1.00 93.81 95 LYS A C 1
ATOM 790 O O . LYS A 1 95 ? 4.679 1.252 5.433 1.00 93.81 95 LYS A O 1
ATOM 795 N N . LEU A 1 96 ? 2.453 0.971 5.399 1.00 93.81 96 LEU A N 1
ATOM 796 C CA . LEU A 1 96 ? 2.137 2.400 5.270 1.00 93.81 96 LEU A CA 1
ATOM 797 C C . LEU A 1 96 ? 2.735 3.232 6.413 1.00 93.81 96 LEU A C 1
ATOM 799 O O . LEU A 1 96 ? 3.317 4.290 6.180 1.00 93.81 96 LEU A O 1
ATOM 803 N N . SER A 1 97 ? 2.678 2.739 7.652 1.00 94.81 97 SER A N 1
ATOM 804 C CA . SER A 1 97 ? 3.276 3.427 8.803 1.00 94.81 97 SER A CA 1
ATOM 805 C C . SER A 1 97 ? 4.806 3.524 8.729 1.00 94.81 97 SER A C 1
ATOM 807 O O . SER A 1 97 ? 5.410 4.360 9.414 1.00 94.81 97 SER A O 1
ATOM 809 N N . SER A 1 98 ? 5.455 2.672 7.930 1.00 93.94 98 SER A N 1
ATOM 810 C CA . SER A 1 98 ? 6.907 2.653 7.724 1.00 93.94 98 SER A CA 1
ATOM 811 C C . SER A 1 98 ? 7.377 3.607 6.623 1.00 93.94 98 SER A C 1
ATOM 813 O O . SER A 1 98 ? 8.517 4.058 6.691 1.00 93.94 98 SER A O 1
ATOM 815 N N . VAL A 1 99 ? 6.488 3.998 5.701 1.00 94.31 99 VAL A N 1
ATOM 816 C CA . VAL A 1 99 ? 6.777 4.905 4.577 1.00 94.31 99 VAL A CA 1
ATOM 817 C C . VAL A 1 99 ? 7.349 6.250 5.050 1.00 94.31 99 VAL A C 1
ATOM 819 O O . VAL A 1 99 ? 7.025 6.741 6.141 1.00 94.31 99 VAL A O 1
ATOM 822 N N . ASP A 1 100 ? 8.218 6.838 4.223 1.00 92.62 100 ASP A N 1
ATOM 823 C CA . ASP A 1 100 ? 8.844 8.137 4.466 1.00 92.62 100 ASP A CA 1
ATOM 824 C C . ASP A 1 100 ? 7.813 9.249 4.728 1.00 92.62 100 ASP A C 1
ATOM 826 O O . ASP A 1 100 ? 6.743 9.306 4.116 1.00 92.62 100 ASP A O 1
ATOM 830 N N . HIS A 1 101 ? 8.153 10.156 5.647 1.00 91.69 101 HIS A N 1
ATOM 831 C CA . HIS A 1 101 ? 7.285 11.265 6.041 1.00 91.69 101 HIS A CA 1
ATOM 832 C C . HIS A 1 101 ? 6.853 12.125 4.848 1.00 91.69 101 HIS A C 1
ATOM 834 O O . HIS A 1 101 ? 5.683 12.491 4.783 1.00 91.69 101 HIS A O 1
ATOM 840 N N . LYS A 1 102 ? 7.739 12.404 3.882 1.00 92.31 102 LYS A N 1
ATOM 841 C CA . LYS A 1 102 ? 7.421 13.280 2.744 1.00 92.31 102 LYS A CA 1
ATOM 842 C C . LYS A 1 102 ? 6.309 12.703 1.873 1.00 92.31 102 LYS A C 1
ATOM 844 O O . LYS A 1 102 ? 5.462 13.450 1.391 1.00 92.31 102 LYS A O 1
ATOM 849 N N . ILE A 1 103 ? 6.281 11.380 1.717 1.00 93.44 103 ILE A N 1
ATOM 850 C CA . ILE A 1 103 ? 5.257 10.676 0.936 1.00 93.44 103 ILE A CA 1
ATOM 851 C C . ILE A 1 103 ? 3.902 10.743 1.651 1.00 93.44 103 ILE A C 1
ATOM 853 O O . ILE A 1 103 ? 2.869 10.987 1.021 1.00 93.44 103 ILE A O 1
ATOM 857 N N . LEU A 1 104 ? 3.898 10.564 2.976 1.00 93.31 104 LEU A N 1
ATOM 858 C CA . LEU A 1 104 ? 2.682 10.698 3.781 1.00 93.31 104 LEU A CA 1
ATOM 859 C C . LEU A 1 104 ? 2.179 12.148 3.786 1.00 93.31 104 LEU A C 1
ATOM 861 O O . LEU A 1 104 ? 0.990 12.385 3.590 1.00 93.31 104 LEU A O 1
ATOM 865 N N . GLU A 1 105 ? 3.078 13.119 3.939 1.00 91.56 105 GLU A N 1
ATOM 866 C CA . GLU A 1 105 ? 2.745 14.545 3.954 1.00 91.56 105 GLU A CA 1
ATOM 867 C C . GLU A 1 105 ? 2.183 15.017 2.604 1.00 91.56 105 GLU A C 1
ATOM 869 O O . GLU A 1 105 ? 1.221 15.784 2.569 1.00 91.56 105 GLU A O 1
ATOM 874 N N . ALA A 1 106 ? 2.679 14.482 1.482 1.00 92.12 106 ALA A N 1
ATOM 875 C CA . ALA A 1 106 ? 2.103 14.736 0.159 1.00 92.12 106 ALA A CA 1
ATOM 876 C C . ALA A 1 106 ? 0.625 14.307 0.048 1.00 92.12 106 ALA A C 1
ATOM 878 O O . ALA A 1 106 ? -0.109 14.840 -0.783 1.00 92.12 106 ALA A O 1
ATOM 879 N N . ASN A 1 107 ? 0.175 13.384 0.906 1.00 93.12 107 ASN A N 1
ATOM 880 C CA . ASN A 1 107 ? -1.195 12.878 0.965 1.00 93.12 107 ASN A CA 1
ATOM 881 C C . ASN A 1 107 ? -1.924 13.258 2.271 1.00 93.12 107 ASN A C 1
ATOM 883 O O . ASN A 1 107 ? -2.950 12.657 2.608 1.00 93.12 107 ASN A O 1
ATOM 887 N N . LYS A 1 108 ? -1.414 14.253 3.010 1.00 92.94 108 LYS A N 1
ATOM 888 C CA . LYS A 1 108 ? -1.848 14.597 4.373 1.00 92.94 108 LYS A CA 1
ATOM 889 C C . LYS A 1 108 ? -3.357 14.754 4.518 1.00 92.94 108 LYS A C 1
ATOM 891 O O . LYS A 1 108 ? -3.948 14.143 5.401 1.00 92.94 108 LYS A O 1
ATOM 896 N N . GLU A 1 109 ? -3.989 15.563 3.670 1.00 93.50 109 GLU A N 1
ATOM 897 C CA . GLU A 1 109 ? -5.427 15.847 3.779 1.00 93.50 109 GLU A CA 1
ATOM 898 C C . GLU A 1 109 ? -6.278 14.580 3.638 1.00 93.50 109 GLU A C 1
ATOM 900 O O . GLU A 1 109 ? -7.218 14.366 4.404 1.00 93.50 109 GLU A O 1
ATOM 905 N N . SER A 1 110 ? -5.931 13.720 2.680 1.00 95.56 110 SER A N 1
ATOM 906 C CA . SER A 1 110 ? -6.610 12.445 2.455 1.00 95.56 110 SER A C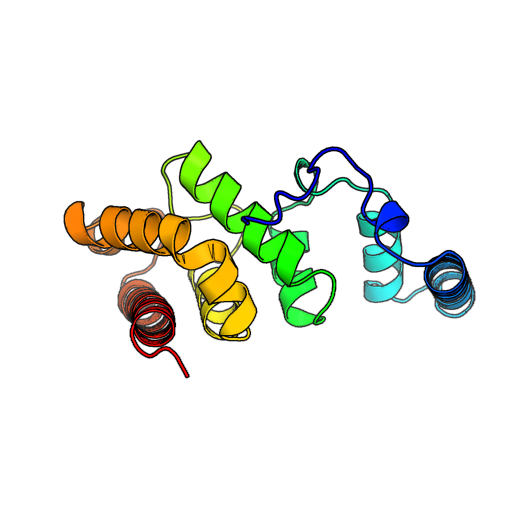A 1
ATOM 907 C C . SER A 1 110 ? -6.392 11.478 3.614 1.00 95.56 110 SER A C 1
ATOM 909 O O . SER A 1 110 ? -7.345 10.856 4.078 1.00 95.56 110 SER A O 1
ATOM 911 N N . LEU A 1 111 ? -5.167 11.393 4.137 1.00 95.81 111 LEU A N 1
ATOM 912 C CA . LEU A 1 111 ? -4.866 10.557 5.298 1.00 95.81 111 LEU A CA 1
ATOM 913 C C . LEU A 1 111 ? -5.589 11.040 6.560 1.00 95.81 111 LEU A C 1
ATOM 915 O O . LEU A 1 111 ? -6.106 10.215 7.303 1.00 95.81 111 LEU A O 1
ATOM 919 N N . ILE A 1 112 ? -5.688 12.355 6.785 1.00 95.12 112 ILE A N 1
ATOM 920 C CA . ILE A 1 112 ? -6.470 12.914 7.898 1.00 95.12 112 ILE A CA 1
ATOM 921 C C . ILE A 1 112 ? -7.938 12.495 7.777 1.00 95.12 112 ILE A C 1
ATOM 923 O O . ILE A 1 112 ? -8.509 12.040 8.764 1.00 95.12 112 ILE A O 1
ATOM 927 N N . LYS A 1 113 ? -8.532 12.574 6.578 1.00 95.56 113 LYS A N 1
ATOM 928 C CA . LYS A 1 113 ? -9.914 12.118 6.344 1.00 95.56 113 LYS A CA 1
ATOM 929 C C . LYS A 1 113 ? -10.093 10.635 6.666 1.00 95.56 113 LYS A C 1
ATOM 931 O O . LYS A 1 113 ? -11.055 10.284 7.340 1.00 95.56 113 LYS A O 1
ATOM 936 N N . ILE A 1 114 ? -9.165 9.781 6.231 1.00 96.38 114 ILE A N 1
ATOM 937 C CA . ILE A 1 114 ? -9.192 8.338 6.524 1.00 96.38 114 ILE A CA 1
ATOM 938 C C . ILE A 1 114 ? -9.071 8.084 8.032 1.00 96.38 114 ILE A C 1
ATOM 940 O O . ILE A 1 114 ? -9.820 7.290 8.593 1.00 96.38 114 ILE A O 1
ATOM 944 N N . ILE A 1 115 ? -8.155 8.776 8.711 1.00 95.62 115 ILE A N 1
ATOM 945 C CA . ILE A 1 115 ? -7.961 8.629 10.158 1.00 95.62 115 ILE A CA 1
ATOM 946 C C . ILE A 1 115 ? -9.216 9.072 10.922 1.00 95.62 115 ILE A C 1
ATOM 948 O O . ILE A 1 115 ? -9.645 8.368 11.833 1.00 95.62 115 ILE A O 1
ATOM 952 N N . SER A 1 116 ? -9.830 10.194 10.540 1.00 94.62 116 SER A N 1
ATOM 953 C CA . SER A 1 116 ? -11.110 10.638 11.105 1.00 94.62 116 SER A CA 1
ATOM 954 C C . SER A 1 116 ? -12.224 9.628 10.847 1.00 94.62 116 SER A C 1
ATOM 956 O O . SER A 1 116 ? -12.927 9.265 11.781 1.00 94.62 116 SER A O 1
ATOM 958 N N . LEU A 1 117 ? -12.335 9.086 9.627 1.00 94.88 117 LEU A N 1
ATOM 959 C CA . LEU A 1 117 ? -13.289 8.019 9.307 1.00 94.88 117 LEU A CA 1
ATOM 960 C C . LEU A 1 117 ? -13.146 6.835 10.277 1.00 94.88 117 LEU A C 1
ATOM 962 O O . LEU A 1 117 ? -14.151 6.379 10.821 1.00 94.88 117 LEU A O 1
ATOM 966 N N . ILE A 1 118 ? -11.915 6.379 10.529 1.00 95.25 118 ILE A N 1
ATOM 967 C CA . ILE A 1 118 ? -11.620 5.270 11.448 1.00 95.25 118 ILE A CA 1
ATOM 968 C C . ILE A 1 118 ? -12.024 5.605 12.888 1.00 95.25 118 ILE A C 1
ATOM 970 O O . ILE A 1 118 ? -12.692 4.798 13.536 1.00 95.25 118 ILE A O 1
ATOM 974 N N . ILE A 1 119 ? -11.602 6.768 13.394 1.00 93.38 119 ILE A N 1
ATOM 975 C CA . ILE A 1 119 ? -11.770 7.151 14.803 1.00 93.38 119 ILE A CA 1
ATOM 976 C C . ILE A 1 119 ? -13.222 7.525 15.103 1.00 93.38 119 ILE A C 1
ATOM 978 O O . ILE A 1 119 ? -13.810 6.983 16.036 1.00 93.38 119 ILE A O 1
ATOM 982 N N . ASP A 1 120 ? -13.811 8.414 14.307 1.00 94.69 120 ASP A N 1
ATOM 983 C CA . ASP A 1 120 ? -15.122 9.009 14.588 1.00 94.69 120 ASP A CA 1
ATOM 984 C C . ASP A 1 120 ? -16.254 7.977 14.469 1.00 94.69 120 ASP A C 1
ATOM 986 O O . ASP A 1 120 ? -17.290 8.104 15.121 1.00 94.69 120 ASP A O 1
ATOM 990 N N . ASN A 1 121 ? -16.051 6.925 13.668 1.00 94.81 121 ASN A N 1
ATOM 991 C CA . ASN A 1 121 ? -17.021 5.842 13.495 1.00 94.81 121 ASN A CA 1
ATOM 992 C C . ASN A 1 121 ? -16.699 4.597 14.329 1.00 94.81 121 ASN A C 1
ATOM 994 O O . ASN A 1 121 ? -17.446 3.616 14.261 1.00 94.81 121 ASN A O 1
ATOM 998 N N . ASP A 1 122 ? -15.626 4.637 15.121 1.00 94.94 122 ASP A N 1
ATOM 999 C CA . ASP A 1 122 ? -15.135 3.518 15.925 1.00 94.94 122 ASP A CA 1
ATOM 1000 C C . ASP A 1 122 ? -14.946 2.229 15.102 1.00 94.94 122 ASP A C 1
ATOM 1002 O O . ASP A 1 122 ? -15.368 1.137 15.489 1.00 94.94 122 ASP A O 1
ATOM 1006 N N . LEU A 1 123 ? -14.361 2.369 13.905 1.00 95.25 123 LEU A N 1
ATOM 1007 C CA . LEU A 1 123 ? -14.290 1.269 12.938 1.00 95.25 123 LEU A CA 1
ATOM 1008 C C . LEU A 1 123 ? -13.438 0.107 13.445 1.00 95.25 123 LEU A C 1
ATOM 1010 O O . LEU A 1 123 ? -13.770 -1.034 13.160 1.00 95.25 123 LEU A O 1
ATOM 1014 N N . ILE A 1 124 ? -12.388 0.376 14.227 1.00 94.75 124 ILE A N 1
ATOM 1015 C CA . ILE A 1 124 ? -11.503 -0.667 14.770 1.00 94.75 124 ILE A CA 1
ATOM 1016 C C . ILE A 1 124 ? -12.288 -1.622 15.677 1.00 94.75 124 ILE A C 1
ATOM 1018 O O . ILE A 1 124 ? -12.195 -2.835 15.526 1.00 94.75 124 ILE A O 1
ATOM 1022 N N . ASN A 1 125 ? -13.120 -1.106 16.582 1.00 93.81 125 ASN A N 1
ATOM 1023 C CA . ASN A 1 125 ? -13.877 -1.973 17.488 1.00 93.81 125 ASN A CA 1
ATOM 1024 C C . ASN A 1 125 ? -14.985 -2.747 16.760 1.00 93.81 125 ASN A C 1
ATOM 1026 O O . ASN A 1 125 ? -15.361 -3.822 17.209 1.00 93.81 125 ASN A O 1
ATOM 1030 N N . LYS A 1 126 ? -15.480 -2.220 15.633 1.00 94.12 126 LYS A N 1
ATOM 1031 C CA . LYS A 1 126 ? -16.528 -2.826 14.791 1.00 94.12 126 LYS A CA 1
ATOM 1032 C C . LYS A 1 126 ? -15.973 -3.703 13.662 1.00 94.12 126 LYS A C 1
ATOM 1034 O O . LYS A 1 126 ? -16.715 -4.069 12.751 1.00 94.12 126 LYS A O 1
ATOM 1039 N N . SER A 1 127 ? -14.675 -3.991 13.678 1.00 93.12 127 SER A N 1
ATOM 1040 C CA . SER A 1 127 ? -13.974 -4.638 12.569 1.00 93.12 127 SER A CA 1
ATOM 1041 C C . SER A 1 127 ? -13.847 -6.154 12.709 1.00 93.12 127 SER A C 1
ATOM 1043 O O . SER A 1 127 ? -12.967 -6.723 12.090 1.00 93.12 127 SER A O 1
ATOM 1045 N N . ASP A 1 128 ? -14.734 -6.834 13.441 1.00 91.44 128 ASP A N 1
ATOM 1046 C CA . ASP A 1 128 ? -14.633 -8.285 13.721 1.00 91.44 128 ASP A CA 1
ATOM 1047 C C . ASP A 1 128 ? -14.586 -9.180 12.465 1.00 91.44 128 ASP A C 1
ATOM 1049 O O . ASP A 1 128 ? -14.153 -10.325 12.520 1.00 91.44 128 ASP A O 1
ATOM 1053 N N . ILE A 1 129 ? -15.058 -8.670 11.321 1.00 89.81 129 ILE A N 1
ATOM 1054 C CA . ILE A 1 129 ? -14.992 -9.353 10.016 1.00 89.81 129 ILE A CA 1
ATOM 1055 C C . ILE A 1 129 ? -13.600 -9.206 9.367 1.00 89.81 129 ILE A C 1
ATOM 1057 O O . ILE A 1 129 ? -13.241 -9.981 8.485 1.00 89.81 129 ILE A O 1
ATOM 1061 N N . TRP A 1 130 ? -12.835 -8.201 9.786 1.00 89.81 130 TRP A N 1
ATOM 1062 C CA . TRP A 1 130 ? -11.580 -7.764 9.178 1.00 89.81 130 TRP A CA 1
ATOM 1063 C C . TRP A 1 130 ? -10.357 -8.019 10.054 1.00 89.81 130 TRP A C 1
ATOM 1065 O O . TRP A 1 130 ? -9.296 -8.285 9.505 1.00 89.81 130 TRP A O 1
ATOM 1075 N N . LEU A 1 131 ? -10.499 -7.878 11.374 1.00 92.25 131 LEU A N 1
ATOM 1076 C CA . LEU A 1 131 ? -9.419 -7.947 12.351 1.00 92.25 131 LEU A CA 1
ATOM 1077 C C . LEU A 1 131 ? -9.803 -8.883 13.496 1.00 92.25 131 LEU A C 1
ATOM 1079 O O . LEU A 1 131 ? -10.902 -8.781 14.056 1.00 92.25 131 LEU A O 1
ATOM 1083 N N . TYR A 1 132 ? -8.864 -9.734 13.894 1.00 91.56 132 TYR A N 1
ATOM 1084 C CA . TYR A 1 132 ? -8.920 -10.434 15.172 1.00 91.56 132 TYR A CA 1
ATOM 1085 C C . TYR A 1 132 ? -8.730 -9.456 16.348 1.00 91.56 132 TYR A C 1
ATOM 1087 O O . TYR A 1 132 ? -8.288 -8.319 16.183 1.00 91.56 132 TYR 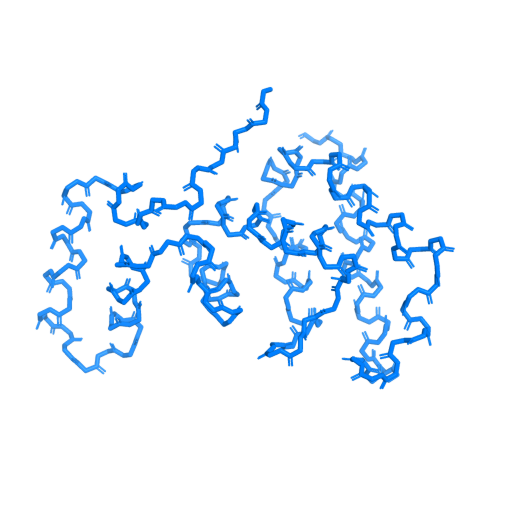A O 1
ATOM 1095 N N . GLU A 1 133 ? -9.098 -9.871 17.564 1.00 90.00 133 GLU A N 1
ATOM 1096 C CA . GLU A 1 133 ? -9.028 -8.989 18.742 1.00 90.00 133 GLU A CA 1
ATOM 1097 C C . GLU A 1 133 ? -7.608 -8.491 19.048 1.00 90.00 133 GLU A C 1
ATOM 1099 O O . GLU A 1 133 ? -7.427 -7.331 19.409 1.00 90.00 133 GLU A O 1
ATOM 1104 N N . ASP A 1 134 ? -6.596 -9.339 18.876 1.00 89.88 134 ASP A N 1
ATOM 1105 C CA . ASP A 1 134 ? -5.184 -8.979 19.028 1.00 89.88 134 ASP A CA 1
ATOM 1106 C C . ASP A 1 134 ? -4.697 -8.034 17.916 1.00 89.88 134 ASP A C 1
ATOM 1108 O O . ASP A 1 134 ? -3.963 -7.079 18.182 1.00 89.88 134 ASP A O 1
ATOM 1112 N N . GLU A 1 135 ? -5.188 -8.214 16.692 1.00 94.69 135 GLU A N 1
ATOM 1113 C CA . GLU A 1 135 ? -4.882 -7.355 15.542 1.00 94.69 135 GLU A CA 1
ATOM 1114 C C . GLU A 1 135 ? -5.434 -5.926 15.673 1.00 94.69 135 GLU A C 1
ATOM 1116 O O . GLU A 1 135 ? -4.859 -4.976 15.128 1.00 94.69 135 GLU A O 1
ATOM 1121 N N . LYS A 1 136 ? -6.530 -5.724 16.417 1.00 95.69 136 LYS A N 1
ATOM 1122 C CA . LYS A 1 136 ? -7.125 -4.389 16.625 1.00 95.69 136 LYS A CA 1
ATOM 1123 C C . LYS A 1 136 ? -6.148 -3.416 17.284 1.00 95.69 136 LYS A C 1
ATOM 1125 O O . LYS A 1 136 ? -6.092 -2.240 16.899 1.00 95.69 136 LYS A O 1
ATOM 1130 N N . ASP A 1 137 ? -5.373 -3.886 18.258 1.00 94.44 137 ASP A N 1
ATOM 1131 C CA . ASP A 1 137 ? -4.389 -3.062 18.964 1.00 94.44 137 ASP A CA 1
ATOM 1132 C C . ASP A 1 137 ? -3.164 -2.758 18.092 1.00 94.44 137 ASP A C 1
ATOM 1134 O O . ASP A 1 137 ? -2.642 -1.632 18.107 1.00 94.44 137 ASP A O 1
ATOM 1138 N N . GLU A 1 138 ? -2.743 -3.714 17.264 1.00 95.56 138 GLU A N 1
ATOM 1139 C CA . GLU A 1 138 ? -1.675 -3.515 16.282 1.00 95.56 138 GLU A CA 1
ATOM 1140 C C . GLU A 1 138 ? -2.083 -2.488 15.224 1.00 95.56 138 GLU A C 1
ATOM 1142 O O . GLU A 1 138 ? -1.396 -1.478 15.021 1.00 95.56 138 GLU A O 1
ATOM 1147 N N . TYR A 1 139 ? -3.263 -2.664 14.627 1.00 96.31 139 TYR A N 1
ATOM 1148 C CA . TYR A 1 139 ? -3.822 -1.727 13.660 1.00 96.31 139 TYR A CA 1
ATOM 1149 C C . TYR A 1 139 ? -3.910 -0.309 14.244 1.00 96.31 139 TYR A C 1
ATOM 1151 O O . TYR A 1 139 ? -3.435 0.662 13.642 1.00 96.31 139 TYR A O 1
ATOM 1159 N N . ARG A 1 140 ? -4.428 -0.175 15.475 1.00 95.75 140 ARG A N 1
ATOM 1160 C CA . ARG A 1 140 ? -4.493 1.107 16.195 1.00 95.75 140 ARG A CA 1
ATOM 1161 C C . ARG A 1 140 ? -3.110 1.728 16.381 1.00 95.75 140 ARG A C 1
ATOM 1163 O O . ARG A 1 140 ? -2.950 2.944 16.230 1.00 95.75 140 ARG A O 1
ATOM 1170 N N . THR A 1 141 ? -2.104 0.916 16.693 1.00 96.19 141 THR A N 1
ATOM 1171 C CA . THR A 1 141 ? -0.715 1.363 16.848 1.00 96.19 141 THR A CA 1
ATOM 1172 C C . THR A 1 141 ? -0.174 1.954 15.547 1.00 96.19 141 THR A C 1
ATOM 1174 O O . THR A 1 141 ? 0.404 3.049 15.561 1.00 96.19 141 THR A O 1
ATOM 1177 N N . TYR A 1 142 ? -0.418 1.303 14.410 1.00 96.94 142 TYR A N 1
ATOM 1178 C CA . TYR A 1 142 ? 0.042 1.786 13.108 1.00 96.94 142 TYR A CA 1
ATOM 1179 C C . TYR A 1 142 ? -0.698 3.042 12.636 1.00 96.94 142 TYR A C 1
ATOM 1181 O O . TYR A 1 142 ? -0.047 3.993 12.192 1.00 96.94 142 TYR A O 1
ATOM 1189 N N . ILE A 1 143 ? -2.017 3.122 12.835 1.00 96.56 143 ILE A N 1
ATOM 1190 C CA . ILE A 1 143 ? -2.794 4.344 12.568 1.00 96.56 143 ILE A CA 1
ATOM 1191 C C . ILE A 1 143 ? -2.269 5.520 13.397 1.00 96.56 143 ILE A C 1
ATOM 1193 O O . ILE A 1 143 ? -2.037 6.612 12.871 1.00 96.56 143 ILE A O 1
ATOM 1197 N N . ASN A 1 144 ? -1.992 5.300 14.685 1.00 95.31 144 ASN A N 1
ATOM 1198 C CA . ASN A 1 144 ? -1.416 6.329 15.548 1.00 95.31 144 ASN A CA 1
ATOM 1199 C C . ASN A 1 144 ? -0.024 6.772 15.083 1.00 95.31 144 ASN A C 1
ATOM 1201 O O . ASN A 1 144 ? 0.301 7.958 15.162 1.00 95.31 144 ASN A O 1
ATOM 1205 N N . LYS A 1 145 ? 0.799 5.849 14.576 1.00 95.75 145 LYS A N 1
ATOM 1206 C CA . LYS A 1 145 ? 2.120 6.165 14.021 1.00 95.75 145 LYS A CA 1
ATOM 1207 C C . LYS A 1 145 ? 2.017 7.032 12.764 1.00 95.75 145 LYS A C 1
ATOM 1209 O O . LYS A 1 145 ? 2.740 8.024 12.676 1.00 95.75 145 LYS A O 1
ATOM 1214 N N . ILE A 1 146 ? 1.094 6.723 11.849 1.00 95.06 146 ILE A N 1
ATOM 1215 C CA . ILE A 1 146 ? 0.807 7.564 10.673 1.00 95.06 146 ILE A CA 1
ATOM 1216 C C . ILE A 1 146 ? 0.342 8.952 11.13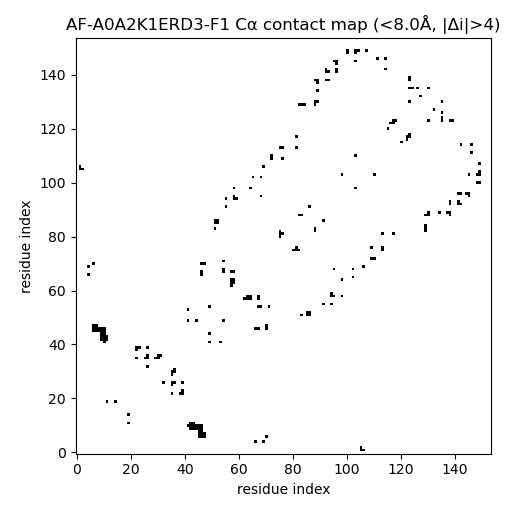2 1.00 95.06 146 ILE A C 1
ATOM 1218 O O . ILE A 1 146 ? 0.927 9.958 10.741 1.00 95.06 146 ILE A O 1
ATOM 1222 N N . ASN A 1 147 ? -0.636 9.022 12.041 1.00 94.25 147 ASN A N 1
ATOM 1223 C CA . ASN A 1 147 ? -1.167 10.287 12.554 1.00 94.25 147 ASN A CA 1
ATOM 1224 C C . ASN A 1 147 ? -0.080 11.167 13.200 1.00 94.25 147 ASN A C 1
ATOM 1226 O O . ASN A 1 147 ? -0.029 12.376 12.982 1.00 94.25 147 ASN A O 1
ATOM 1230 N N . ARG A 1 148 ? 0.833 10.566 13.976 1.00 92.69 148 ARG A N 1
ATOM 1231 C CA . ARG A 1 148 ? 1.975 11.285 14.567 1.00 92.69 148 ARG A CA 1
ATOM 1232 C C . ARG A 1 148 ? 2.901 11.857 13.496 1.00 92.69 148 ARG A C 1
ATOM 1234 O O . ARG A 1 148 ? 3.265 13.023 13.611 1.00 92.69 148 ARG A O 1
ATOM 1241 N N . LYS A 1 149 ? 3.229 11.082 12.454 1.00 91.94 149 LYS A N 1
ATOM 1242 C CA . LYS A 1 149 ? 4.049 11.558 11.326 1.00 91.94 149 LYS A CA 1
ATOM 1243 C C . LYS A 1 149 ? 3.414 12.751 10.603 1.00 91.94 149 LYS A C 1
ATOM 1245 O O . LYS A 1 149 ? 4.139 13.633 10.183 1.00 91.94 149 LYS A O 1
ATOM 1250 N N . LEU A 1 150 ? 2.084 12.815 10.507 1.00 90.56 150 LEU A N 1
ATOM 1251 C CA . LEU A 1 150 ? 1.382 13.948 9.880 1.00 90.56 150 LEU A CA 1
ATOM 1252 C C . LEU A 1 150 ? 1.327 15.204 10.767 1.00 90.56 150 LEU A C 1
ATOM 1254 O O . LEU A 1 150 ? 1.201 16.322 10.264 1.00 90.56 150 LEU A O 1
ATOM 1258 N N . LYS A 1 151 ? 1.365 15.036 12.095 1.00 84.25 151 LYS A N 1
ATOM 1259 C CA . LYS A 1 151 ? 1.318 16.145 13.065 1.00 84.25 151 LYS A CA 1
ATOM 1260 C C . LYS A 1 151 ? 2.686 16.762 13.321 1.00 84.25 151 LYS A C 1
ATOM 1262 O O . LYS A 1 151 ? 2.776 17.966 13.542 1.00 84.25 151 LYS A O 1
ATOM 1267 N N . VAL A 1 152 ? 3.731 15.942 13.323 1.00 66.69 152 VAL A N 1
ATOM 1268 C CA . VAL A 1 152 ? 5.104 16.393 13.531 1.00 66.69 152 VAL A CA 1
ATOM 1269 C C . VAL A 1 152 ? 5.740 16.560 12.158 1.00 66.69 152 VAL A C 1
ATOM 1271 O O . VAL A 1 152 ? 6.365 15.638 11.646 1.00 66.69 152 VAL A O 1
ATOM 1274 N N . GLY A 1 153 ? 5.520 17.725 11.545 1.00 55.50 153 GLY A N 1
ATOM 1275 C CA . GLY A 1 153 ? 6.278 18.121 10.363 1.00 55.50 153 GLY A CA 1
ATOM 1276 C C . GLY A 1 153 ? 7.742 18.276 10.763 1.00 55.50 153 GLY A C 1
ATOM 1277 O O . GLY A 1 153 ? 8.088 19.251 11.428 1.00 55.50 153 GLY A O 1
ATOM 1278 N N . TYR A 1 154 ? 8.561 17.282 10.429 1.00 44.09 154 TYR A N 1
ATOM 1279 C CA . TYR A 1 154 ? 10.018 17.404 10.437 1.00 44.09 154 TYR A CA 1
ATOM 1280 C C . TYR A 1 154 ? 10.488 17.919 9.079 1.00 44.09 154 TYR A C 1
ATOM 1282 O O . TYR A 1 154 ? 10.034 17.359 8.050 1.00 44.09 154 TYR A O 1
#